Protein AF-A0A6B3F758-F1 (afdb_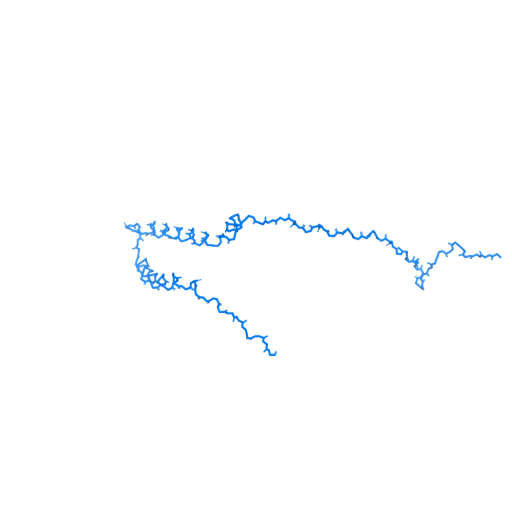monomer_lite)

Radius of gyration: 35.44 Å; chains: 1; bounding box: 53×42×102 Å

pLDDT: mean 73.2, std 15.74, range [46.72, 92.88]

Foldseek 3Di:
DDPPPPVADADPVRHHDDDDDDDDDDDDDDDDPPDDDDPVVVCVVVCVVVVVVVVVVVVVVVVLVVCPPPPNDDPVNVVVVVVVVVVVVPPPPPPPDDPDDPPPPDD

Secondary structure (DSSP, 8-state):
--TTSSS--B-TTSPBPP----PPPPPPPPPP------HHHHHHHHTHHHHHHHHHHHHHHHHHHHHTSTTT--HHHHHHHHHHHHHHHHHTTSSSS----------

Structure (mmCIF, N/CA/C/O backbone):
data_AF-A0A6B3F758-F1
#
_entry.id   AF-A0A6B3F758-F1
#
loop_
_atom_site.group_PDB
_atom_site.id
_atom_site.type_symbol
_atom_site.label_atom_id
_atom_site.label_alt_id
_atom_site.label_comp_id
_atom_site.label_asym_id
_atom_site.label_entity_id
_atom_site.label_seq_id
_atom_site.pdbx_PDB_ins_code
_atom_site.Cartn_x
_atom_site.Cartn_y
_atom_site.Cartn_z
_atom_site.occupancy
_atom_site.B_iso_or_equiv
_atom_site.auth_seq_id
_atom_site.auth_comp_id
_atom_site.auth_asym_id
_atom_site.auth_atom_id
_atom_site.pdbx_PDB_model_num
ATOM 1 N N . PRO A 1 1 ? 20.439 -16.660 -68.731 1.00 46.72 1 PRO A N 1
ATOM 2 C CA . PRO A 1 1 ? 19.496 -15.651 -68.186 1.00 46.72 1 PRO A CA 1
ATOM 3 C C . PRO A 1 1 ? 18.962 -16.204 -66.867 1.00 46.72 1 PRO A C 1
ATOM 5 O O . PRO A 1 1 ? 18.348 -17.259 -66.906 1.00 46.72 1 PRO A O 1
ATOM 8 N N . GLU A 1 2 ? 19.299 -15.601 -65.725 1.00 47.59 2 GLU A N 1
ATOM 9 C CA . GLU A 1 2 ? 18.899 -16.114 -64.404 1.00 47.59 2 GLU A CA 1
ATOM 10 C C . GLU A 1 2 ? 17.629 -15.409 -63.921 1.00 47.59 2 GLU A C 1
ATOM 12 O O . GLU A 1 2 ? 17.716 -14.258 -63.479 1.00 47.59 2 GLU A O 1
ATOM 17 N N . PRO A 1 3 ? 16.445 -16.035 -64.007 1.00 55.44 3 PRO A N 1
ATOM 18 C CA . PRO A 1 3 ? 15.205 -15.364 -63.689 1.00 55.44 3 PRO A CA 1
ATOM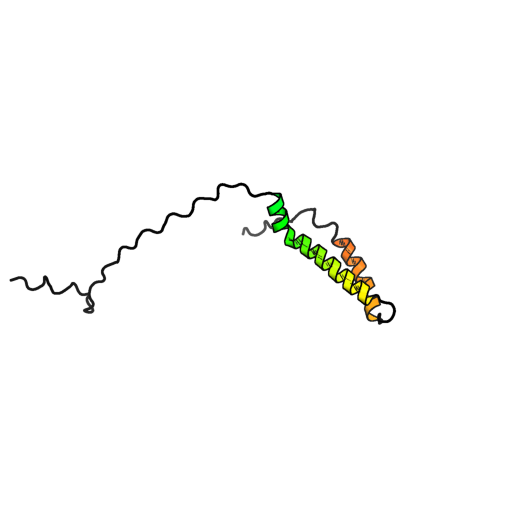 19 C C . PRO A 1 3 ? 14.761 -15.779 -62.289 1.00 55.44 3 PRO A C 1
ATOM 21 O O . PRO A 1 3 ? 13.790 -16.496 -62.172 1.00 55.44 3 PRO A O 1
ATOM 24 N N . ASP A 1 4 ? 15.480 -15.378 -61.238 1.00 53.38 4 ASP A N 1
ATOM 25 C CA . ASP A 1 4 ? 14.982 -15.592 -59.862 1.00 53.38 4 ASP A CA 1
ATOM 26 C C . ASP A 1 4 ? 15.522 -14.609 -58.815 1.00 53.38 4 ASP A C 1
ATOM 28 O O . ASP A 1 4 ? 15.173 -14.678 -57.639 1.00 53.38 4 ASP A O 1
ATOM 32 N N . ARG A 1 5 ? 16.325 -13.610 -59.206 1.00 53.28 5 ARG A N 1
ATOM 33 C CA . ARG A 1 5 ? 16.858 -12.628 -58.239 1.00 53.28 5 ARG A CA 1
ATOM 34 C C . ARG A 1 5 ? 15.813 -11.628 -57.718 1.00 53.28 5 ARG A C 1
ATOM 36 O O . ARG A 1 5 ? 16.148 -10.802 -56.875 1.00 53.28 5 ARG A O 1
ATOM 43 N N . VAL A 1 6 ? 14.560 -11.712 -58.181 1.00 55.88 6 VAL A N 1
ATOM 44 C CA . VAL A 1 6 ? 13.447 -10.836 -57.754 1.00 55.88 6 VAL A CA 1
ATOM 45 C C . VAL A 1 6 ? 12.258 -11.623 -57.172 1.00 55.88 6 VAL A C 1
ATOM 47 O O . VAL A 1 6 ? 11.408 -11.035 -56.506 1.00 55.88 6 VAL A O 1
ATOM 50 N N . ALA A 1 7 ? 12.207 -12.953 -57.325 1.00 58.34 7 ALA A N 1
ATOM 51 C CA . ALA A 1 7 ? 11.211 -13.782 -56.648 1.00 58.34 7 ALA A CA 1
ATOM 52 C C . ALA A 1 7 ? 11.667 -14.008 -55.197 1.00 58.34 7 ALA A C 1
ATOM 54 O O . ALA A 1 7 ? 12.482 -14.878 -54.897 1.00 58.34 7 ALA A O 1
ATOM 55 N N . GLY A 1 8 ? 11.218 -13.135 -54.290 1.00 68.81 8 GLY A N 1
ATOM 56 C CA . GLY A 1 8 ? 11.609 -13.152 -52.880 1.00 68.81 8 GLY A CA 1
ATOM 57 C C . GLY A 1 8 ? 11.492 -14.547 -52.256 1.00 68.81 8 GLY A C 1
ATOM 58 O O . GLY A 1 8 ? 10.559 -15.289 -52.541 1.00 68.81 8 GLY A O 1
ATOM 59 N N . ARG A 1 9 ? 12.449 -14.913 -51.393 1.00 82.62 9 ARG A N 1
ATOM 60 C CA . ARG A 1 9 ? 12.497 -16.242 -50.763 1.00 82.62 9 ARG A CA 1
ATOM 61 C C . ARG A 1 9 ? 11.168 -16.550 -50.066 1.00 82.62 9 ARG A C 1
ATOM 63 O O . ARG A 1 9 ? 10.824 -15.883 -49.089 1.00 82.62 9 ARG A O 1
ATOM 70 N N . VAL A 1 10 ? 10.457 -17.571 -50.539 1.00 89.50 10 VAL A N 1
ATOM 71 C CA . VAL A 1 10 ? 9.198 -18.054 -49.952 1.00 89.50 10 VAL A CA 1
ATOM 72 C C . VAL A 1 10 ? 9.414 -19.311 -49.105 1.00 89.50 10 VAL A C 1
ATOM 74 O O . VAL A 1 10 ? 10.439 -19.986 -49.182 1.00 89.50 10 VAL A O 1
ATOM 77 N N . THR A 1 11 ? 8.472 -19.584 -48.213 1.00 84.25 11 THR A N 1
ATOM 78 C CA . THR A 1 11 ? 8.345 -20.830 -47.445 1.00 84.25 11 THR A CA 1
ATOM 79 C C . THR A 1 11 ? 7.623 -21.891 -48.279 1.00 84.25 11 THR A C 1
ATOM 81 O O . THR A 1 11 ? 6.973 -21.552 -49.263 1.00 84.25 11 THR A O 1
ATOM 84 N N . ASP A 1 12 ? 7.645 -23.157 -47.851 1.00 89.62 12 ASP A N 1
ATOM 85 C CA . ASP A 1 12 ? 6.934 -24.271 -48.518 1.00 89.62 12 ASP A CA 1
ATOM 86 C C . ASP A 1 12 ? 5.411 -24.065 -48.593 1.00 89.62 12 ASP A C 1
ATOM 8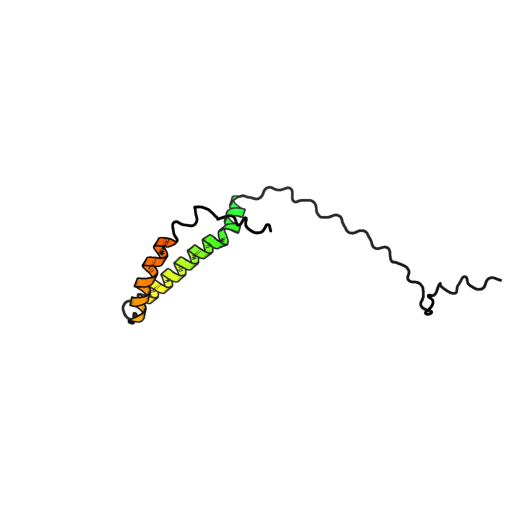8 O O . ASP A 1 12 ? 4.690 -24.793 -49.270 1.00 89.62 12 ASP A O 1
ATOM 92 N N . LYS A 1 13 ? 4.905 -23.066 -47.865 1.00 91.12 13 LYS A N 1
ATOM 93 C CA . LYS A 1 13 ? 3.507 -22.635 -47.863 1.00 91.12 13 LYS A CA 1
ATOM 94 C C . LYS A 1 13 ? 3.272 -21.368 -48.695 1.00 91.12 13 LYS A C 1
ATOM 96 O O . LYS A 1 13 ? 2.231 -20.743 -48.557 1.00 91.12 13 LYS A O 1
ATOM 101 N N . GLY A 1 14 ? 4.241 -20.953 -49.512 1.00 89.19 14 GLY A N 1
ATOM 102 C CA . GLY A 1 14 ? 4.150 -19.775 -50.382 1.00 89.19 14 GLY A CA 1
ATOM 103 C C . GLY A 1 14 ? 4.256 -18.426 -49.661 1.00 89.19 14 GLY A C 1
ATOM 104 O O . GLY A 1 14 ? 4.210 -17.382 -50.303 1.00 89.19 14 GLY A O 1
ATOM 105 N N . LEU A 1 15 ? 4.430 -18.413 -48.335 1.00 89.31 15 LEU A N 1
ATOM 106 C CA . LEU A 1 15 ? 4.565 -17.181 -47.555 1.00 89.31 15 LEU A CA 1
ATOM 107 C C . LEU A 1 15 ? 6.004 -16.646 -47.631 1.00 89.31 15 LEU A C 1
ATOM 109 O O . LEU A 1 15 ? 6.923 -17.459 -47.505 1.00 89.31 15 LEU A O 1
ATOM 113 N N . PRO A 1 16 ? 6.244 -15.328 -47.745 1.00 92.44 16 PRO A N 1
ATOM 114 C CA . PRO A 1 16 ? 7.595 -14.773 -47.697 1.00 92.44 16 PRO A CA 1
ATOM 115 C C . PRO A 1 16 ? 8.352 -15.187 -46.427 1.00 92.44 16 PRO A C 1
ATOM 117 O O . PRO A 1 16 ? 7.783 -15.239 -45.332 1.00 92.44 16 PRO A O 1
ATOM 120 N N . LYS A 1 17 ? 9.651 -15.476 -46.550 1.00 88.69 17 LYS A N 1
ATOM 121 C CA . LYS A 1 17 ? 10.516 -15.738 -45.392 1.00 88.69 17 LYS A CA 1
ATOM 122 C C . LYS A 1 17 ? 10.506 -14.508 -44.478 1.00 88.69 17 LYS A C 1
ATOM 124 O O . LYS A 1 17 ? 10.702 -13.383 -44.932 1.00 88.69 17 LYS A O 1
ATOM 129 N N . ARG A 1 18 ? 10.300 -14.726 -43.177 1.00 89.38 18 ARG A N 1
ATOM 130 C CA . ARG A 1 18 ? 10.374 -13.652 -42.178 1.00 89.38 18 ARG A CA 1
ATOM 131 C C . ARG A 1 18 ? 11.807 -13.131 -42.082 1.00 89.38 18 ARG A C 1
ATOM 133 O O . ARG A 1 18 ? 12.743 -13.922 -42.004 1.00 89.38 18 ARG A O 1
ATOM 140 N N . THR A 1 19 ? 11.960 -11.813 -42.015 1.00 84.75 19 THR A N 1
ATOM 141 C CA . THR A 1 19 ? 13.209 -11.151 -41.624 1.00 84.75 19 THR A CA 1
ATOM 142 C C . THR A 1 19 ? 13.132 -10.820 -40.132 1.00 84.75 19 THR A C 1
ATOM 144 O O . THR A 1 19 ? 12.307 -9.980 -39.758 1.00 84.75 19 THR A O 1
ATOM 147 N N . PRO A 1 20 ? 13.925 -11.466 -39.257 1.00 87.31 20 PRO A N 1
ATOM 148 C CA . PRO A 1 20 ? 13.984 -11.082 -37.852 1.00 87.31 20 PRO A CA 1
ATOM 149 C C . PRO A 1 20 ? 14.378 -9.607 -37.735 1.00 87.31 20 PRO A C 1
ATOM 151 O O . PRO A 1 20 ? 15.372 -9.178 -38.322 1.00 87.31 20 PRO A O 1
ATOM 154 N N . LYS A 1 21 ? 13.595 -8.820 -36.995 1.00 86.81 21 LYS A N 1
ATOM 155 C CA . LYS A 1 21 ? 13.963 -7.443 -36.664 1.00 86.81 21 LYS A CA 1
ATOM 156 C C . LYS A 1 21 ? 14.944 -7.484 -35.499 1.00 86.81 21 LYS A C 1
ATOM 158 O O . LYS A 1 21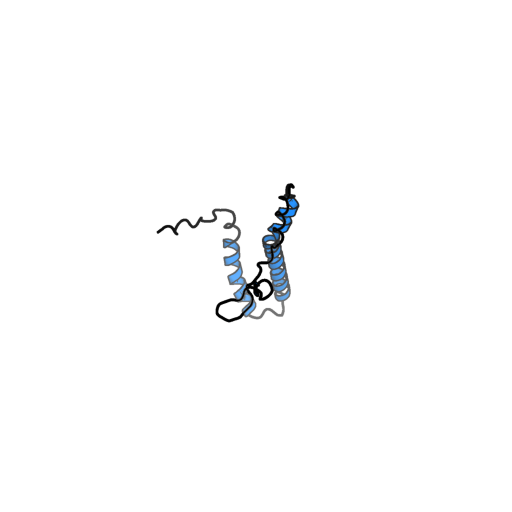 ? 14.606 -8.012 -34.443 1.00 86.81 21 LYS A O 1
ATOM 163 N N . VAL A 1 22 ? 16.140 -6.929 -35.686 1.00 89.44 22 VAL A N 1
ATOM 164 C CA . VAL A 1 22 ? 17.089 -6.743 -34.583 1.00 89.44 22 VAL A CA 1
ATOM 165 C C . VAL A 1 22 ? 16.489 -5.710 -33.630 1.00 89.44 22 VAL A C 1
ATOM 167 O O . VAL A 1 22 ? 16.270 -4.560 -34.013 1.00 89.44 22 VAL A O 1
ATOM 170 N N . ALA A 1 23 ? 16.153 -6.143 -32.417 1.00 88.62 23 ALA A N 1
ATOM 171 C CA . ALA A 1 23 ? 15.711 -5.253 -31.352 1.00 88.62 23 ALA A CA 1
ATOM 172 C C . ALA A 1 23 ? 16.928 -4.585 -30.700 1.00 88.62 23 ALA A C 1
ATOM 174 O O . ALA A 1 23 ? 17.999 -5.188 -30.612 1.00 88.62 23 ALA A O 1
ATOM 175 N N . ALA A 1 24 ? 16.760 -3.344 -30.239 1.00 91.56 24 ALA A N 1
ATOM 176 C CA . ALA A 1 24 ? 17.775 -2.700 -29.417 1.00 91.56 24 ALA A CA 1
ATOM 177 C C . ALA A 1 24 ? 17.962 -3.500 -28.111 1.00 91.56 24 ALA A C 1
ATOM 179 O O . ALA A 1 24 ? 16.971 -4.008 -27.574 1.00 91.56 24 ALA A O 1
ATOM 180 N N . PRO A 1 25 ? 19.200 -3.627 -27.600 1.00 87.19 25 PRO A N 1
ATOM 181 C CA . PRO A 1 25 ? 19.433 -4.262 -26.311 1.00 87.19 25 PRO A CA 1
ATOM 182 C C . PRO A 1 25 ? 18.671 -3.516 -25.210 1.00 87.19 25 PRO A C 1
ATOM 184 O O . PRO A 1 25 ? 18.529 -2.292 -25.259 1.00 87.19 25 PRO A O 1
ATOM 187 N N . ALA A 1 26 ? 18.172 -4.263 -24.223 1.00 86.81 26 ALA A N 1
ATOM 188 C CA . ALA A 1 26 ? 17.527 -3.676 -23.057 1.00 86.81 26 ALA A CA 1
ATOM 189 C C . ALA A 1 26 ? 18.495 -2.715 -22.349 1.00 86.81 26 ALA A C 1
ATOM 191 O O . ALA A 1 26 ? 19.695 -2.985 -22.264 1.00 86.81 26 ALA A O 1
ATOM 192 N N . ALA A 1 27 ? 17.968 -1.593 -21.856 1.00 87.12 27 ALA A N 1
ATOM 193 C CA . ALA A 1 27 ? 18.759 -0.653 -21.074 1.00 87.12 27 ALA A CA 1
ATOM 194 C C . ALA A 1 27 ? 19.346 -1.352 -19.838 1.00 87.12 27 ALA A C 1
ATOM 196 O O . ALA A 1 27 ? 18.712 -2.235 -19.254 1.00 87.12 27 ALA A O 1
ATOM 197 N N . ALA A 1 28 ? 20.553 -0.943 -19.445 1.00 86.12 28 ALA A N 1
ATOM 198 C CA . ALA A 1 28 ? 21.165 -1.417 -18.212 1.00 86.12 28 ALA A CA 1
ATOM 199 C C . ALA A 1 28 ? 20.251 -1.102 -17.010 1.00 86.12 28 ALA A C 1
ATOM 201 O O . ALA A 1 28 ? 19.577 -0.064 -17.015 1.00 86.12 28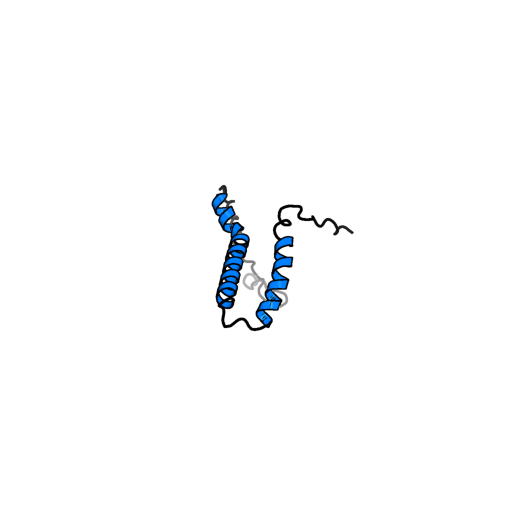 ALA A O 1
ATOM 202 N N . PRO A 1 29 ? 20.210 -1.977 -15.988 1.00 83.94 29 PRO A N 1
ATOM 203 C CA . PRO A 1 29 ? 19.446 -1.706 -14.779 1.00 83.94 29 PRO A CA 1
ATOM 204 C C . PRO A 1 29 ? 19.923 -0.405 -14.127 1.00 83.94 29 PRO A C 1
ATOM 206 O O . PRO A 1 29 ? 21.099 -0.044 -14.206 1.00 83.94 29 PRO A O 1
ATOM 209 N N . ALA A 1 30 ? 18.989 0.307 -13.491 1.00 83.88 30 ALA A N 1
ATOM 210 C CA . ALA A 1 30 ? 19.319 1.493 -12.715 1.00 83.88 30 ALA A CA 1
ATOM 211 C C . ALA A 1 30 ? 20.364 1.147 -11.644 1.00 83.88 30 ALA A C 1
ATOM 213 O O . ALA A 1 30 ? 20.302 0.076 -11.043 1.00 83.88 30 ALA A O 1
ATOM 214 N N . ALA A 1 31 ? 21.306 2.064 -11.418 1.00 83.25 31 ALA A N 1
ATOM 215 C CA . ALA A 1 31 ? 22.314 1.907 -10.380 1.00 83.25 31 ALA A CA 1
ATOM 216 C C . ALA A 1 31 ? 21.663 1.706 -9.005 1.00 83.25 31 ALA A C 1
ATOM 218 O O . ALA A 1 31 ? 20.624 2.306 -8.700 1.00 83.25 31 ALA A O 1
ATOM 219 N N . ASP A 1 32 ? 22.313 0.896 -8.172 1.00 78.81 32 ASP A N 1
ATOM 220 C CA . ASP A 1 32 ? 21.897 0.697 -6.792 1.00 78.81 32 ASP A CA 1
ATOM 221 C C . ASP A 1 32 ? 21.867 2.036 -6.049 1.00 78.81 32 ASP A C 1
ATOM 223 O O . ASP A 1 32 ? 22.739 2.896 -6.202 1.00 78.81 32 ASP A O 1
ATOM 227 N N . ARG A 1 33 ? 20.826 2.236 -5.237 1.00 80.81 33 ARG A N 1
ATOM 228 C CA . ARG A 1 33 ? 20.660 3.451 -4.434 1.00 80.81 33 ARG A CA 1
ATOM 229 C C . ARG A 1 33 ? 21.774 3.501 -3.381 1.00 80.81 33 ARG A C 1
ATOM 231 O O . ARG A 1 33 ? 21.685 2.838 -2.352 1.00 80.81 33 ARG A O 1
ATOM 238 N N . THR A 1 34 ? 22.800 4.317 -3.604 1.00 74.12 34 THR A N 1
ATOM 239 C CA . THR A 1 34 ? 23.872 4.567 -2.630 1.00 74.12 34 THR A CA 1
ATOM 240 C C . THR A 1 34 ? 23.401 5.585 -1.586 1.00 74.12 34 THR A C 1
ATOM 242 O O . THR A 1 34 ? 23.670 6.780 -1.695 1.00 74.12 34 THR A O 1
ATOM 245 N N . GLY A 1 35 ? 22.639 5.143 -0.589 1.00 79.69 35 GLY A N 1
ATOM 246 C CA . GLY A 1 35 ? 22.204 6.007 0.509 1.00 79.69 35 GLY A CA 1
ATOM 247 C C . GLY A 1 35 ? 21.781 5.201 1.728 1.00 79.69 35 GLY A C 1
ATOM 248 O O . GLY A 1 35 ? 21.061 4.213 1.600 1.00 79.69 35 GLY A O 1
ATOM 249 N N . SER A 1 36 ? 22.232 5.612 2.913 1.00 79.19 36 SER A N 1
ATOM 250 C CA . SER A 1 36 ? 21.730 5.058 4.168 1.00 79.19 36 SER A CA 1
ATOM 251 C C . SER A 1 36 ? 20.293 5.531 4.407 1.00 79.19 36 SER A C 1
ATOM 253 O O . SER A 1 36 ? 19.927 6.665 4.099 1.00 79.19 36 SER A O 1
ATOM 255 N N . VAL A 1 37 ? 19.454 4.642 4.937 1.00 83.81 37 VAL A N 1
ATOM 256 C CA . VAL A 1 37 ? 18.078 4.985 5.314 1.00 83.81 37 VAL A CA 1
ATOM 257 C C . VAL A 1 37 ? 18.107 5.720 6.654 1.00 83.81 37 VAL A C 1
ATOM 259 O O . VAL A 1 37 ? 18.776 5.275 7.589 1.00 83.81 37 VAL A O 1
ATOM 262 N N . ASP A 1 38 ? 17.360 6.819 6.770 1.00 89.31 38 ASP A N 1
ATOM 263 C CA . ASP A 1 38 ? 17.112 7.463 8.061 1.00 89.31 38 ASP A CA 1
ATOM 264 C C . ASP A 1 38 ? 16.379 6.477 8.985 1.00 89.31 38 ASP A C 1
ATOM 266 O O . ASP A 1 38 ? 15.238 6.072 8.737 1.00 89.31 38 ASP A O 1
ATOM 270 N N . LYS A 1 39 ? 17.065 6.074 10.058 1.00 90.88 39 LYS A N 1
ATOM 271 C CA . LYS A 1 39 ? 16.579 5.081 11.019 1.00 90.88 39 LYS A CA 1
ATOM 272 C C . LYS A 1 39 ? 15.281 5.521 11.691 1.00 90.88 39 LYS A C 1
ATOM 274 O O . LYS A 1 39 ? 14.416 4.679 11.921 1.00 90.88 39 LYS A O 1
ATOM 279 N N . ASP A 1 40 ? 15.126 6.805 11.999 1.00 82.94 40 ASP A N 1
ATOM 280 C CA . ASP A 1 40 ? 13.943 7.302 12.704 1.00 82.94 40 ASP A CA 1
ATOM 281 C C . ASP A 1 40 ? 12.750 7.422 11.760 1.00 82.94 40 ASP A C 1
ATOM 283 O O . ASP A 1 40 ? 11.635 7.036 12.120 1.00 82.94 40 ASP A O 1
ATOM 287 N N . ALA A 1 41 ? 12.985 7.840 10.514 1.00 85.69 41 ALA A N 1
ATOM 288 C CA . ALA A 1 41 ? 11.964 7.792 9.472 1.00 85.69 41 ALA A CA 1
ATOM 289 C C . ALA A 1 41 ? 11.494 6.350 9.204 1.00 85.69 41 ALA A C 1
ATOM 291 O O . ALA A 1 41 ? 10.292 6.097 9.090 1.00 85.69 41 ALA A O 1
ATOM 292 N N . LEU A 1 42 ? 12.423 5.388 9.161 1.00 85.25 42 LEU A N 1
ATOM 293 C CA . LEU A 1 42 ? 12.097 3.977 8.965 1.00 85.25 42 LEU A CA 1
ATOM 294 C C . LEU A 1 42 ? 11.286 3.410 10.134 1.00 85.25 42 LEU A C 1
ATOM 296 O O . LEU A 1 42 ? 10.284 2.741 9.900 1.00 85.25 42 LEU A O 1
ATOM 300 N N . ARG A 1 43 ? 11.661 3.721 11.382 1.00 85.62 43 ARG A N 1
ATOM 301 C CA . ARG A 1 43 ? 10.905 3.323 12.583 1.00 85.62 43 ARG A CA 1
ATOM 302 C C . ARG A 1 43 ? 9.480 3.858 12.565 1.00 85.62 43 ARG A C 1
ATOM 304 O O . ARG A 1 43 ? 8.560 3.109 12.864 1.00 85.62 43 ARG A O 1
ATOM 311 N N . ARG A 1 44 ? 9.277 5.119 12.170 1.00 85.38 44 ARG A N 1
ATOM 312 C CA . ARG A 1 44 ? 7.928 5.698 12.024 1.00 85.38 44 ARG A CA 1
ATOM 313 C C . ARG A 1 44 ? 7.127 4.987 10.936 1.00 85.38 44 ARG A C 1
ATOM 315 O O . ARG A 1 44 ? 5.969 4.655 11.157 1.00 85.38 44 ARG A O 1
ATOM 322 N N . ARG A 1 45 ? 7.751 4.714 9.785 1.00 83.00 45 ARG A N 1
ATOM 323 C CA . ARG A 1 45 ? 7.102 4.027 8.658 1.00 83.00 45 ARG A CA 1
ATOM 324 C C . ARG A 1 45 ? 6.727 2.582 8.992 1.00 83.00 45 ARG A C 1
ATOM 326 O O . ARG A 1 45 ? 5.660 2.130 8.598 1.00 83.00 45 ARG A O 1
ATOM 333 N N . LEU A 1 46 ? 7.600 1.861 9.693 1.00 88.44 46 LEU A N 1
ATOM 334 C CA . LEU A 1 46 ? 7.364 0.473 10.103 1.00 88.44 46 LEU A CA 1
ATOM 335 C C . LEU A 1 46 ? 6.510 0.367 11.375 1.00 88.44 46 LEU A C 1
ATOM 337 O O . LEU A 1 46 ? 5.874 -0.655 11.601 1.00 88.44 46 LEU A O 1
ATOM 341 N N . GLY A 1 47 ? 6.433 1.431 12.175 1.00 88.44 47 GLY A N 1
ATOM 342 C CA . GLY A 1 47 ? 5.637 1.501 13.401 1.00 88.44 47 GLY A CA 1
ATOM 343 C C . GLY A 1 47 ? 4.125 1.628 13.188 1.00 88.44 47 GLY A C 1
ATOM 344 O O . GLY A 1 47 ? 3.398 1.769 14.169 1.00 88.44 47 GLY A O 1
ATOM 345 N N . GLY A 1 48 ? 3.637 1.575 11.942 1.00 89.25 48 GLY A N 1
ATOM 346 C CA . GLY A 1 48 ? 2.222 1.774 11.610 1.00 89.25 48 GLY A CA 1
ATOM 347 C C . GLY A 1 48 ? 1.269 0.797 12.306 1.00 89.25 48 GLY A C 1
ATOM 348 O O . GLY A 1 48 ? 0.229 1.224 12.793 1.00 89.25 48 GLY A O 1
ATOM 349 N N . PHE A 1 49 ? 1.632 -0.487 12.429 1.00 86.75 49 PHE A N 1
ATOM 350 C CA . PHE A 1 49 ? 0.792 -1.485 13.111 1.00 86.75 49 PHE A CA 1
ATOM 351 C C . PHE A 1 49 ? 0.650 -1.202 14.613 1.00 86.75 49 PHE A C 1
ATOM 353 O O . PHE A 1 49 ? -0.459 -1.200 15.138 1.00 86.75 49 PHE A O 1
ATOM 360 N N . HIS A 1 50 ? 1.759 -0.904 15.302 1.00 85.69 50 HIS A N 1
ATOM 361 C CA . HIS A 1 50 ? 1.744 -0.566 16.733 1.00 85.69 50 HIS A CA 1
ATOM 362 C C . HIS A 1 50 ? 0.955 0.711 17.010 1.00 85.69 50 HIS A C 1
ATOM 364 O O . HIS A 1 50 ? 0.192 0.786 17.972 1.00 85.69 50 HIS A O 1
ATOM 370 N N . GLN A 1 51 ? 1.130 1.718 16.152 1.00 84.94 51 GLN A N 1
ATOM 371 C CA . GLN A 1 51 ? 0.379 2.961 16.249 1.00 84.94 51 GLN A CA 1
ATOM 372 C C . GLN A 1 51 ? -1.119 2.714 16.025 1.00 84.94 51 GLN A C 1
ATOM 374 O O . GLN A 1 51 ? -1.920 3.104 16.869 1.00 84.94 51 GLN A O 1
ATOM 379 N N . GLY A 1 52 ? -1.487 1.969 14.977 1.00 89.12 52 GLY A N 1
ATOM 380 C CA . GLY A 1 52 ? -2.875 1.589 14.710 1.00 89.12 52 GLY A CA 1
ATOM 381 C C . GLY A 1 52 ? -3.508 0.764 15.835 1.00 89.12 52 GLY A C 1
ATOM 382 O O . GLY A 1 52 ? -4.659 0.997 16.184 1.00 89.12 52 GLY A O 1
ATOM 383 N N . ALA A 1 53 ? -2.757 -0.142 16.471 1.00 91.81 53 ALA A N 1
ATOM 384 C CA . ALA A 1 53 ? -3.239 -0.914 17.618 1.00 91.81 53 ALA A CA 1
ATOM 385 C C . ALA A 1 53 ? -3.525 -0.030 18.844 1.00 91.81 53 ALA A C 1
ATOM 387 O O . ALA A 1 53 ? -4.506 -0.248 19.552 1.00 91.81 53 ALA A O 1
ATOM 388 N N . LYS A 1 54 ? -2.683 0.978 19.102 1.00 90.12 54 LYS A N 1
ATOM 389 C CA . LYS A 1 54 ? -2.926 1.962 20.168 1.00 90.12 54 LYS A CA 1
ATOM 390 C C . LYS A 1 54 ? -4.141 2.828 19.871 1.00 90.12 54 LYS A C 1
ATOM 392 O O . LYS A 1 54 ? -4.936 3.061 20.774 1.00 90.12 54 LYS A O 1
ATOM 397 N N . ASP A 1 55 ? -4.263 3.300 18.636 1.00 92.12 55 ASP A N 1
ATOM 398 C CA . ASP A 1 55 ? -5.372 4.154 18.223 1.00 92.12 55 ASP A CA 1
ATOM 399 C C . ASP A 1 55 ? -6.698 3.380 18.303 1.00 92.12 55 ASP A C 1
ATOM 401 O O . ASP A 1 55 ? -7.614 3.836 18.978 1.00 92.12 55 ASP A O 1
ATOM 405 N N . GLY A 1 56 ? -6.742 2.137 17.811 1.00 92.88 56 GLY A N 1
ATOM 406 C CA . GLY A 1 56 ? -7.918 1.271 17.938 1.00 92.88 56 GLY A CA 1
ATOM 407 C C . GLY A 1 56 ? -8.310 0.954 19.387 1.00 92.88 56 GLY A C 1
ATOM 408 O O . GLY A 1 56 ? -9.497 0.882 19.694 1.00 92.88 56 GLY A O 1
ATOM 409 N N . ARG A 1 57 ? -7.345 0.820 20.316 1.00 92.75 57 ARG A N 1
ATOM 410 C CA . ARG A 1 57 ? -7.673 0.716 21.751 1.00 92.75 57 ARG A CA 1
ATOM 411 C C . ARG A 1 57 ? -8.358 1.976 22.272 1.00 92.75 57 ARG A C 1
ATOM 413 O O . ARG A 1 57 ? -9.335 1.851 23.002 1.00 92.75 57 ARG A O 1
ATOM 420 N N . ARG A 1 58 ? -7.882 3.166 21.887 1.00 92.81 58 ARG A N 1
ATOM 421 C CA . ARG A 1 58 ? -8.523 4.426 22.296 1.00 92.81 58 ARG A CA 1
ATOM 422 C C . ARG A 1 58 ? -9.926 4.569 21.714 1.00 92.81 58 ARG A C 1
ATOM 424 O O . ARG A 1 58 ? -10.810 5.030 22.427 1.00 92.81 58 ARG A O 1
ATOM 431 N N . ASP A 1 59 ? -10.133 4.153 20.468 1.00 92.31 59 ASP A N 1
ATOM 432 C CA . ASP A 1 59 ? -11.450 4.198 19.824 1.00 92.31 59 ASP A CA 1
ATOM 433 C C . ASP A 1 59 ? -12.452 3.293 20.565 1.00 92.31 59 ASP A C 1
ATOM 435 O O . ASP A 1 59 ? -13.536 3.738 20.936 1.00 92.31 59 ASP A O 1
ATOM 439 N N . VAL A 1 60 ? -12.053 2.060 20.904 1.00 92.62 60 VAL A N 1
ATOM 440 C CA . VAL A 1 60 ? -12.875 1.135 21.709 1.00 92.62 60 VAL A CA 1
ATOM 441 C C . VAL A 1 60 ? -13.142 1.684 23.113 1.00 92.62 60 VAL A C 1
ATOM 443 O O . VAL A 1 60 ? -14.261 1.592 23.617 1.00 92.62 60 VAL A O 1
ATOM 446 N N . GLU A 1 61 ? -12.135 2.260 23.771 1.00 88.94 61 GLU A N 1
ATOM 447 C CA . GLU A 1 61 ? -12.311 2.894 25.082 1.00 88.94 61 GLU A CA 1
ATOM 448 C C . GLU A 1 61 ? -13.320 4.048 25.023 1.00 88.94 61 GLU A C 1
ATOM 450 O O . GLU A 1 61 ? -14.150 4.170 25.927 1.00 88.94 61 GLU A O 1
ATOM 455 N N . ALA A 1 62 ? -13.297 4.853 23.956 1.00 90.31 62 ALA A N 1
ATOM 456 C CA . ALA A 1 62 ? -14.261 5.926 23.739 1.00 90.31 62 ALA A CA 1
ATOM 457 C C . ALA A 1 62 ? -15.688 5.382 23.550 1.00 90.31 62 ALA A C 1
ATOM 459 O O . ALA A 1 62 ? -16.605 5.856 24.222 1.00 90.31 62 ALA A O 1
ATOM 460 N N . GLU A 1 63 ? -15.873 4.339 22.732 1.00 86.69 63 GLU A N 1
ATOM 461 C CA . GLU A 1 63 ? -17.178 3.685 22.537 1.00 86.69 63 GLU A CA 1
ATOM 462 C C . GLU A 1 63 ? -17.725 3.077 23.838 1.00 86.69 63 GLU A C 1
ATOM 464 O O . GLU A 1 63 ? -18.916 3.188 24.152 1.00 86.69 63 GLU A O 1
ATOM 469 N N . ILE A 1 64 ? -16.856 2.450 24.637 1.00 88.06 64 ILE A N 1
ATOM 470 C CA . ILE A 1 64 ? -17.226 1.885 25.937 1.00 88.06 64 ILE A CA 1
ATOM 471 C C . ILE A 1 64 ? -17.587 2.995 26.925 1.00 88.06 64 ILE A C 1
ATOM 473 O O . ILE A 1 64 ? -18.532 2.821 27.695 1.00 88.06 64 ILE A O 1
ATOM 477 N N . ALA A 1 65 ? -16.854 4.111 26.940 1.00 85.81 65 ALA A N 1
ATOM 478 C CA . ALA A 1 65 ? -17.141 5.247 27.810 1.00 85.81 65 ALA A CA 1
ATOM 479 C C . ALA A 1 65 ? -18.481 5.911 27.453 1.00 85.81 65 ALA A C 1
ATOM 481 O O . ALA A 1 65 ? -19.278 6.195 28.348 1.00 85.81 65 ALA A O 1
ATOM 482 N N . GLU A 1 66 ? -18.767 6.082 26.160 1.00 79.50 66 GLU A N 1
ATOM 483 C CA . GLU A 1 66 ? -20.056 6.570 25.660 1.00 79.50 66 GLU A CA 1
ATOM 484 C C . GLU A 1 66 ? -21.201 5.611 26.032 1.00 79.50 66 GLU A C 1
ATOM 486 O O . GLU A 1 66 ? -22.223 6.026 26.586 1.00 79.50 66 GLU A O 1
ATOM 491 N N . SER A 1 67 ? -20.994 4.305 25.841 1.00 75.12 67 SER A N 1
ATOM 492 C CA . SER A 1 67 ? -21.963 3.257 26.195 1.00 75.12 67 SER A CA 1
ATOM 493 C C . SER A 1 67 ? -22.149 3.072 27.707 1.00 75.12 67 SER A C 1
ATOM 495 O O . SER A 1 67 ? -23.167 2.541 28.153 1.00 75.12 67 SER A O 1
ATOM 497 N N . ALA A 1 68 ? -21.172 3.489 28.517 1.00 70.75 68 ALA A N 1
ATOM 498 C CA . ALA A 1 68 ? -21.216 3.421 29.977 1.00 70.75 68 ALA A CA 1
ATOM 499 C C . ALA A 1 68 ? -21.998 4.580 30.619 1.00 70.75 68 ALA A C 1
ATOM 501 O O . ALA A 1 68 ? -22.089 4.638 31.849 1.00 70.75 68 ALA A O 1
ATOM 502 N N . THR A 1 69 ? -22.588 5.478 29.822 1.00 66.12 69 THR A N 1
ATOM 503 C CA . THR A 1 69 ? -23.505 6.507 30.320 1.00 66.12 69 THR A CA 1
ATOM 504 C C . THR A 1 69 ? -24.658 5.866 31.125 1.00 66.12 69 THR A C 1
ATOM 506 O O . THR A 1 69 ? -25.348 4.957 30.643 1.00 66.12 69 THR A O 1
ATOM 509 N N . PRO A 1 70 ? -24.867 6.273 32.395 1.00 51.22 70 PRO A N 1
ATOM 510 C CA . PRO A 1 70 ? -25.823 5.628 33.290 1.00 51.22 70 PRO A CA 1
ATOM 511 C C . PRO A 1 70 ? -27.255 5.964 32.857 1.00 51.22 70 PRO A C 1
ATOM 513 O O . PRO A 1 70 ? -27.782 7.031 33.154 1.00 51.22 70 PRO A O 1
ATOM 516 N N . GLY A 1 71 ? -27.868 5.038 32.123 1.00 58.25 71 GLY A N 1
ATOM 517 C CA . GLY A 1 71 ? -29.235 5.153 31.603 1.00 58.25 71 GLY A CA 1
ATOM 518 C C . GLY A 1 71 ? -29.535 4.182 30.458 1.00 58.25 71 GLY A C 1
ATOM 519 O O . GLY A 1 71 ? -30.680 3.768 30.304 1.00 58.25 71 GLY A O 1
ATOM 520 N N . THR A 1 72 ? -28.504 3.747 29.723 1.00 56.38 72 THR A N 1
ATOM 521 C CA . THR A 1 72 ? -28.643 2.888 28.525 1.00 56.38 72 THR A CA 1
ATOM 522 C C . THR A 1 72 ? -28.080 1.471 28.723 1.00 56.38 72 THR A C 1
ATOM 524 O O . THR A 1 72 ? -28.283 0.586 27.893 1.00 56.38 72 THR A O 1
ATOM 527 N N . ALA A 1 73 ? -27.405 1.205 29.848 1.00 57.09 73 ALA A N 1
ATOM 528 C CA . ALA A 1 73 ? -26.794 -0.091 30.140 1.00 57.09 73 ALA A CA 1
ATOM 529 C C . ALA A 1 73 ? -27.844 -1.159 30.514 1.00 57.09 73 ALA A C 1
ATOM 531 O O . ALA A 1 73 ? -28.097 -1.442 31.687 1.00 57.09 73 ALA A O 1
ATOM 532 N N . GLY A 1 74 ? -28.450 -1.776 29.497 1.00 57.66 74 GLY A N 1
ATOM 533 C CA . GLY A 1 74 ? -29.234 -3.001 29.644 1.00 57.66 74 GLY A CA 1
ATOM 534 C C . GLY A 1 74 ? -28.386 -4.178 30.167 1.00 57.66 74 GLY A C 1
ATOM 535 O O . GLY A 1 74 ? -27.153 -4.120 30.155 1.00 57.66 74 GLY A O 1
ATOM 536 N N . PRO A 1 75 ? -29.014 -5.282 30.615 1.00 56.25 75 PRO A N 1
ATOM 537 C CA . PRO A 1 75 ? -28.338 -6.409 31.276 1.00 56.25 75 PRO A CA 1
ATOM 538 C C . PRO A 1 75 ? -27.191 -7.044 30.462 1.00 56.25 75 PRO A C 1
ATOM 540 O O . PRO A 1 75 ? -26.273 -7.607 31.055 1.00 56.25 75 PRO A O 1
ATOM 543 N N . ALA A 1 76 ? -27.184 -6.884 29.134 1.00 57.00 76 ALA A N 1
ATOM 544 C CA . ALA A 1 76 ? -26.126 -7.357 28.238 1.00 57.00 76 ALA A CA 1
ATOM 545 C C . ALA A 1 76 ? -24.777 -6.615 28.391 1.00 57.00 76 ALA A C 1
ATOM 547 O O . ALA A 1 76 ? -23.720 -7.203 28.173 1.00 57.00 76 ALA A O 1
ATOM 548 N N . ALA A 1 77 ? -24.776 -5.347 28.820 1.00 57.00 77 ALA A N 1
ATOM 549 C CA . ALA A 1 77 ? -23.538 -4.583 29.027 1.00 57.00 77 ALA A CA 1
ATOM 550 C C . ALA A 1 77 ? -22.748 -5.073 30.258 1.00 57.00 77 ALA A C 1
ATOM 552 O O . ALA A 1 77 ? -21.526 -4.939 30.333 1.00 57.00 77 ALA A O 1
ATOM 553 N N . ARG A 1 78 ? -23.444 -5.682 31.229 1.00 57.41 78 ARG A N 1
ATOM 554 C CA . ARG A 1 78 ? -22.849 -6.168 32.481 1.00 57.41 78 ARG A CA 1
ATOM 555 C C . ARG A 1 78 ? -22.082 -7.480 32.291 1.00 57.41 78 ARG A C 1
ATOM 557 O O . ARG A 1 78 ? -21.056 -7.667 32.933 1.00 57.41 78 ARG A O 1
ATOM 564 N N . THR A 1 79 ? -22.538 -8.345 31.384 1.00 57.94 79 THR A N 1
ATOM 565 C CA . THR A 1 79 ? -21.891 -9.630 31.061 1.00 57.94 79 THR A CA 1
ATOM 566 C C . THR A 1 79 ? -20.651 -9.476 30.177 1.00 57.94 79 THR A C 1
ATOM 568 O O . THR A 1 79 ? -19.733 -10.284 30.268 1.00 57.94 79 THR A O 1
ATOM 571 N N . ALA A 1 80 ? -20.576 -8.423 29.354 1.00 58.88 80 ALA A N 1
ATOM 572 C CA . ALA A 1 80 ? -19.388 -8.125 28.548 1.00 58.88 80 ALA A CA 1
ATOM 573 C C . ALA A 1 80 ? -18.199 -7.658 29.413 1.00 58.88 80 ALA A C 1
ATOM 575 O O . ALA A 1 80 ? -17.052 -8.029 29.167 1.00 58.88 80 ALA A O 1
ATOM 576 N N . ARG A 1 81 ? -18.469 -6.893 30.482 1.00 58.47 81 ARG A N 1
ATOM 577 C CA . ARG A 1 81 ? -17.431 -6.350 31.375 1.00 58.47 81 ARG A CA 1
ATOM 578 C C . ARG A 1 81 ? -16.664 -7.426 32.150 1.00 58.47 81 ARG A C 1
ATOM 580 O O . ARG A 1 81 ? -15.478 -7.249 32.391 1.00 58.47 81 ARG A O 1
ATOM 587 N N . THR A 1 82 ? -17.310 -8.539 32.491 1.00 57.69 82 THR A N 1
ATOM 588 C CA . THR A 1 82 ? -16.671 -9.665 33.192 1.00 57.69 82 THR A CA 1
ATOM 589 C C . THR A 1 82 ? -15.771 -10.521 32.294 1.00 57.69 82 THR A C 1
ATOM 591 O O . THR A 1 82 ? -14.901 -11.206 32.812 1.00 57.69 82 THR A O 1
ATOM 594 N N . GLY A 1 83 ? -15.940 -10.480 30.965 1.00 57.38 83 GLY A N 1
ATOM 595 C CA . GLY A 1 83 ? -15.093 -11.231 30.024 1.00 57.38 83 GLY A CA 1
ATOM 596 C C . GLY A 1 83 ? -13.825 -10.486 29.590 1.00 57.38 83 GLY A C 1
ATOM 597 O O . GLY A 1 83 ? -12.793 -11.105 29.345 1.00 57.38 83 GLY A O 1
ATOM 598 N N . HIS A 1 84 ? -13.873 -9.151 29.524 1.00 56.75 84 HIS A N 1
ATOM 599 C CA . HIS A 1 84 ? -12.741 -8.337 29.061 1.00 56.75 84 HIS A CA 1
ATOM 600 C C . HIS A 1 84 ? -11.577 -8.254 30.056 1.00 56.75 84 HIS A C 1
ATOM 602 O O . HIS A 1 84 ? -10.428 -8.119 29.637 1.00 56.75 84 HIS A O 1
ATOM 608 N N . THR A 1 85 ? -11.842 -8.359 31.360 1.00 56.44 85 THR A N 1
ATOM 609 C CA . THR A 1 85 ? -10.807 -8.262 32.401 1.00 56.44 85 THR A CA 1
ATOM 610 C C . THR A 1 85 ? -9.831 -9.438 32.396 1.00 56.44 85 THR A C 1
ATOM 612 O O . THR A 1 85 ? -8.690 -9.273 32.803 1.00 56.44 85 THR A O 1
ATOM 615 N N . GLU A 1 86 ? -10.240 -10.609 31.903 1.00 51.53 86 GLU A N 1
ATOM 616 C CA . GLU A 1 86 ? -9.393 -11.811 31.900 1.00 51.53 86 GLU A CA 1
ATOM 617 C C . GLU A 1 86 ? -8.496 -11.921 30.651 1.00 51.53 86 GLU A C 1
ATOM 619 O O . GLU A 1 86 ? -7.461 -12.587 30.665 1.00 51.53 86 GLU A O 1
ATOM 624 N N . ALA A 1 87 ? -8.871 -11.261 29.551 1.00 52.50 87 ALA A N 1
ATOM 625 C CA . ALA A 1 87 ? -8.096 -11.276 28.310 1.00 52.50 87 ALA A CA 1
ATOM 626 C C . ALA A 1 87 ? -6.938 -10.261 28.318 1.00 52.50 87 ALA A C 1
ATOM 628 O O . ALA A 1 87 ? -5.873 -10.559 27.779 1.00 52.50 87 ALA A O 1
ATOM 629 N N . ALA A 1 88 ? -7.129 -9.095 28.947 1.00 54.94 88 ALA A N 1
ATOM 630 C CA . ALA A 1 88 ? -6.134 -8.020 28.975 1.00 54.94 88 ALA A CA 1
ATOM 631 C C . ALA A 1 88 ? -4.854 -8.393 29.750 1.00 54.94 88 ALA A C 1
ATOM 633 O O . ALA A 1 88 ? -3.765 -7.977 29.363 1.00 54.94 88 ALA A O 1
ATOM 634 N N . ASP A 1 89 ? -4.974 -9.232 30.783 1.00 52.47 89 ASP A N 1
ATOM 635 C CA . ASP A 1 89 ? -3.854 -9.665 31.634 1.00 52.47 89 ASP A CA 1
ATOM 636 C C . ASP A 1 89 ? -2.878 -10.622 30.915 1.00 52.47 89 ASP A C 1
ATOM 638 O O . ASP A 1 89 ? -1.694 -10.680 31.228 1.00 52.47 89 ASP A O 1
ATOM 642 N N . ARG A 1 90 ? -3.334 -11.352 29.884 1.00 55.62 90 ARG A N 1
ATOM 643 C CA . ARG A 1 90 ? -2.484 -12.325 29.164 1.00 55.62 90 ARG A CA 1
ATOM 644 C C . ARG A 1 90 ? -1.645 -11.717 28.040 1.00 55.62 90 ARG A C 1
ATOM 646 O O . ARG A 1 90 ? -0.679 -12.340 27.604 1.00 55.62 90 ARG A O 1
ATOM 653 N N . THR A 1 91 ? -2.028 -10.553 27.519 1.00 56.69 91 THR A N 1
ATOM 654 C CA . THR A 1 91 ? -1.445 -10.003 26.282 1.00 56.69 91 THR A CA 1
ATOM 655 C C . THR A 1 91 ? -0.287 -9.037 26.498 1.00 56.69 91 THR A C 1
ATOM 657 O O . THR A 1 91 ? 0.506 -8.865 25.578 1.00 56.69 91 THR A O 1
ATOM 660 N N . ASP A 1 92 ? -0.151 -8.440 27.684 1.00 53.31 92 ASP A N 1
ATOM 661 C CA . ASP A 1 92 ? 0.839 -7.377 27.937 1.00 53.31 92 ASP A CA 1
ATOM 662 C C . ASP A 1 92 ? 2.253 -7.907 28.264 1.00 53.31 92 ASP A C 1
ATOM 664 O O . ASP A 1 92 ? 3.201 -7.137 28.351 1.00 53.31 92 ASP A O 1
ATOM 668 N N . GLY A 1 93 ? 2.415 -9.230 28.419 1.00 50.59 93 GLY A N 1
ATOM 669 C CA . GLY A 1 93 ? 3.692 -9.865 28.781 1.00 50.59 93 GLY A CA 1
ATOM 670 C C . GLY A 1 93 ? 4.300 -10.812 27.740 1.00 50.59 93 GLY A C 1
ATOM 671 O O . GLY A 1 93 ? 5.366 -11.362 27.990 1.00 50.59 93 GLY A O 1
ATOM 672 N N . ARG A 1 94 ? 3.646 -11.065 26.592 1.00 52.59 94 ARG A N 1
ATOM 673 C CA . ARG A 1 94 ? 4.063 -12.144 25.665 1.00 52.59 94 ARG A CA 1
ATOM 674 C C . ARG A 1 94 ? 4.838 -11.696 24.420 1.00 52.59 94 ARG A C 1
ATOM 676 O O . ARG A 1 94 ? 5.428 -12.531 23.744 1.00 52.59 94 ARG A O 1
ATOM 683 N N . THR A 1 95 ? 4.848 -10.414 24.074 1.00 54.94 95 THR A N 1
ATOM 684 C CA . THR A 1 95 ? 5.450 -9.967 22.803 1.00 54.94 95 THR A CA 1
ATOM 685 C C . THR A 1 95 ? 6.962 -9.756 22.838 1.00 54.94 95 THR A C 1
ATOM 687 O O . THR A 1 95 ? 7.553 -9.618 21.770 1.00 54.94 95 THR A O 1
ATOM 690 N N . ASP A 1 96 ? 7.592 -9.776 24.016 1.00 50.38 96 ASP A N 1
ATOM 691 C CA . ASP A 1 96 ? 9.027 -9.481 24.157 1.00 50.38 96 ASP A CA 1
ATOM 692 C C . ASP A 1 96 ? 9.914 -10.733 24.292 1.00 50.38 96 ASP A C 1
ATOM 694 O O . ASP A 1 96 ? 11.140 -10.632 24.251 1.00 50.38 96 ASP A O 1
ATOM 698 N N . GLU A 1 97 ? 9.320 -11.927 24.385 1.00 54.09 97 GLU A N 1
ATOM 699 C CA . GLU A 1 97 ? 10.040 -13.178 24.630 1.00 54.09 97 GLU A CA 1
ATOM 700 C C . GLU A 1 97 ? 9.680 -14.233 23.572 1.00 54.09 97 GLU A C 1
ATOM 702 O O . GLU A 1 97 ? 8.626 -14.864 23.610 1.00 54.09 97 GLU 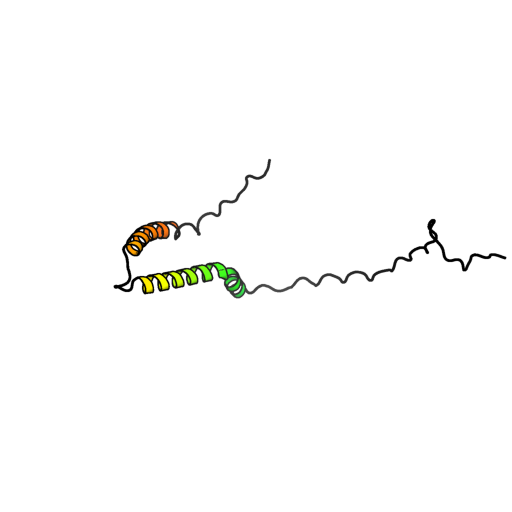A O 1
ATOM 707 N N . THR A 1 98 ? 10.607 -14.447 22.637 1.00 52.09 98 THR A N 1
ATOM 708 C CA . THR A 1 98 ? 10.713 -15.663 21.811 1.00 52.09 98 THR A CA 1
ATOM 709 C C . THR A 1 98 ? 9.638 -15.839 20.731 1.00 52.09 98 THR A C 1
ATOM 711 O O . THR A 1 98 ? 8.645 -16.547 20.883 1.00 52.09 98 THR A O 1
ATOM 714 N N . GLY A 1 99 ? 9.909 -15.259 19.558 1.00 56.41 99 GLY A N 1
ATOM 715 C CA . GLY A 1 99 ? 9.376 -15.782 18.303 1.00 56.41 99 GLY A CA 1
ATOM 716 C C . GLY A 1 99 ? 9.949 -17.177 18.059 1.00 56.41 99 GLY A C 1
ATOM 717 O O . GLY A 1 99 ? 11.123 -17.312 17.723 1.00 56.41 99 GLY A O 1
ATOM 718 N N . ASP A 1 100 ? 9.123 -18.196 18.273 1.00 57.62 100 ASP A N 1
ATOM 719 C CA . ASP A 1 100 ? 9.441 -19.599 18.019 1.00 57.62 100 ASP A CA 1
ATOM 720 C C . ASP A 1 100 ? 9.755 -19.780 16.521 1.00 57.62 100 ASP A C 1
ATOM 722 O O . ASP A 1 100 ? 8.915 -19.531 15.650 1.00 57.62 100 ASP A O 1
ATOM 726 N N . THR A 1 101 ? 10.996 -20.129 16.187 1.00 64.31 101 THR A N 1
ATOM 727 C CA . THR A 1 101 ? 11.418 -20.356 14.800 1.00 64.31 101 THR A CA 1
ATOM 728 C C . THR A 1 101 ? 10.933 -21.730 14.337 1.00 64.31 101 THR A C 1
ATOM 730 O O . THR A 1 101 ? 11.354 -22.745 14.882 1.00 64.31 101 THR A O 1
ATOM 733 N N . VAL A 1 102 ? 10.079 -21.778 13.312 1.00 65.44 102 VAL A N 1
ATOM 734 C CA . VAL A 1 102 ? 9.626 -23.025 12.666 1.00 65.44 102 VAL A CA 1
ATOM 735 C C . VAL A 1 102 ? 10.783 -23.662 11.878 1.00 65.44 102 VAL A C 1
ATOM 737 O O . VAL A 1 102 ? 11.134 -23.189 10.799 1.00 65.44 102 VAL A O 1
ATOM 740 N N . GLU A 1 103 ? 11.363 -24.740 12.414 1.00 58.09 103 GLU A N 1
ATOM 741 C CA . GLU A 1 103 ? 12.468 -25.537 11.834 1.00 58.09 103 GLU A CA 1
ATOM 742 C C . GLU A 1 103 ? 12.027 -26.987 11.520 1.00 58.09 103 GLU A C 1
ATOM 744 O O . GLU A 1 103 ? 12.799 -27.918 11.654 1.00 58.09 103 GLU A O 1
ATOM 749 N N . GLU A 1 104 ? 10.778 -27.220 11.103 1.00 59.62 104 GLU A N 1
ATOM 750 C CA . GLU A 1 104 ? 10.221 -28.586 10.939 1.00 59.62 104 GLU A CA 1
ATOM 751 C C . GLU A 1 104 ? 9.659 -28.840 9.522 1.00 59.62 104 GLU A C 1
ATOM 753 O O . GLU A 1 104 ? 8.595 -29.426 9.344 1.00 59.62 104 GLU A O 1
ATOM 758 N N . ALA A 1 105 ? 10.351 -28.378 8.474 1.00 57.88 105 ALA A N 1
ATOM 759 C CA . ALA A 1 105 ? 9.974 -28.675 7.082 1.00 57.88 105 ALA A CA 1
ATOM 760 C C . ALA A 1 105 ? 11.150 -29.193 6.239 1.00 57.88 105 ALA A C 1
ATOM 762 O O . ALA A 1 105 ? 11.311 -28.825 5.075 1.00 57.88 105 ALA A O 1
ATOM 763 N N . ARG A 1 106 ? 11.986 -30.055 6.829 1.00 57.97 106 ARG A N 1
ATOM 764 C CA . ARG A 1 106 ? 12.948 -30.882 6.088 1.00 57.97 106 ARG A CA 1
ATOM 765 C C . ARG A 1 106 ? 12.582 -32.352 6.306 1.00 57.97 106 ARG A C 1
ATOM 767 O O . ARG A 1 106 ? 12.909 -32.937 7.333 1.00 57.97 106 ARG A O 1
ATOM 774 N N . SER A 1 107 ? 11.869 -32.936 5.352 1.00 53.44 107 SER A N 1
ATOM 775 C CA . SER A 1 107 ? 11.745 -34.386 5.157 1.00 53.44 107 SER A CA 1
ATOM 776 C C . SER A 1 107 ? 11.767 -34.668 3.668 1.00 53.44 107 SER A C 1
ATOM 778 O O . SER A 1 107 ? 11.134 -33.881 2.929 1.00 53.44 107 SER A O 1
#

Sequence (107 aa):
PEPDRVAGRVTDKGLPKRTPKVAAPAAAPAADRTGSVDKDALRRRLGGFHQGAKDGRRDVEAEIAESATPGTAGPAARTARTGHTEAADRTDGRTDETGDTVEEARS